Protein AF-A0A2G5UND9-F1 (afdb_monomer)

Nearest PDB structures (foldseek):
  4gnx-assembly1_A  TM=6.624E-01  e=1.308E-02  Mycosarcoma maydis
  2n8n-assembly1_A  TM=6.897E-01  e=3.150E-02  Staphylococcus aureus subsp. aureus Mu50
  2n3s-assembly1_A  TM=6.643E-01  e=2.981E-02  Burkholderia thailandensis E264
  8g4s-assembly1_L  TM=6.036E-01  e=1.313E-01  Giardia duodenalis assemblage A
  3j80-assembly1_i  T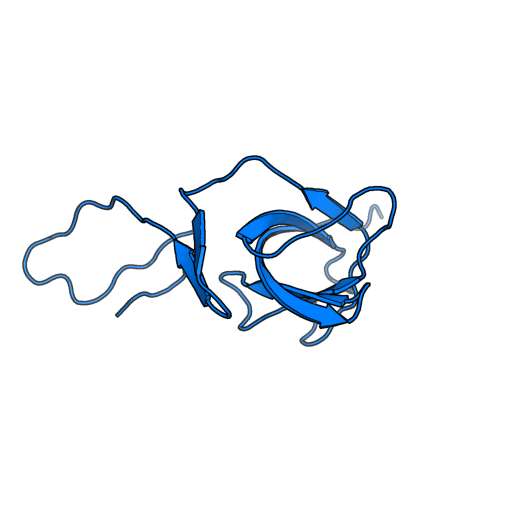M=6.003E-01  e=3.530E-01  Saccharomyces cerevisiae

pLDDT: mean 82.52, std 10.74, range [44.47, 94.56]

Structure (mmCIF, N/CA/C/O backbone):
data_AF-A0A2G5UND9-F1
#
_entry.id   AF-A0A2G5UND9-F1
#
loop_
_atom_site.group_PDB
_atom_site.id
_atom_site.type_symbol
_atom_site.label_atom_id
_atom_site.label_alt_id
_atom_site.label_comp_id
_atom_site.label_asym_id
_atom_site.label_entity_id
_atom_site.label_seq_id
_atom_site.pdbx_PDB_ins_code
_atom_site.Cartn_x
_atom_site.Cartn_y
_atom_site.Cartn_z
_atom_site.occupancy
_atom_site.B_iso_or_equiv
_atom_site.auth_seq_id
_atom_site.auth_comp_id
_atom_site.auth_asym_id
_atom_site.auth_atom_id
_atom_site.pdbx_PDB_model_num
ATOM 1 N N . MET A 1 1 ? 32.544 5.705 6.367 1.00 44.47 1 MET A N 1
ATOM 2 C CA . MET A 1 1 ? 31.215 6.068 6.898 1.00 44.47 1 MET A CA 1
ATOM 3 C C . MET A 1 1 ? 30.216 5.209 6.151 1.00 44.47 1 MET A C 1
ATOM 5 O O . MET A 1 1 ? 30.010 5.448 4.968 1.00 44.47 1 MET A O 1
ATOM 9 N N . GLU A 1 2 ? 29.717 4.140 6.771 1.00 50.00 2 GLU A N 1
ATOM 10 C CA . GLU A 1 2 ? 28.621 3.369 6.178 1.00 50.00 2 GLU A CA 1
ATOM 11 C C . GLU A 1 2 ? 27.401 4.284 6.098 1.00 50.00 2 GLU A C 1
ATOM 13 O O . GLU A 1 2 ? 27.007 4.901 7.085 1.00 50.00 2 GLU A O 1
ATOM 18 N N . SER A 1 3 ? 26.851 4.453 4.900 1.00 59.19 3 SER A N 1
ATOM 19 C CA . SER A 1 3 ? 25.586 5.153 4.727 1.00 59.19 3 SER A CA 1
ATOM 20 C C . SER A 1 3 ? 24.497 4.334 5.417 1.00 59.19 3 SER A C 1
ATOM 22 O O . SER A 1 3 ? 24.201 3.229 4.960 1.00 59.19 3 SER A O 1
ATOM 24 N N . GLU A 1 4 ? 23.921 4.851 6.497 1.00 76.06 4 GLU A N 1
ATOM 25 C CA . GLU A 1 4 ? 22.820 4.195 7.200 1.00 76.06 4 GLU A CA 1
ATOM 26 C C . GLU A 1 4 ? 21.617 4.075 6.251 1.00 76.06 4 GLU A C 1
ATOM 28 O O . GLU A 1 4 ? 21.043 5.075 5.801 1.00 76.06 4 GLU A O 1
ATOM 33 N N . PHE A 1 5 ? 21.285 2.838 5.881 1.00 76.00 5 PHE A N 1
ATOM 34 C CA . PHE A 1 5 ? 20.085 2.543 5.113 1.00 76.00 5 PHE A CA 1
ATOM 35 C C . PHE A 1 5 ? 18.893 2.527 6.065 1.00 76.00 5 PHE A C 1
ATOM 37 O O . PHE A 1 5 ? 18.881 1.796 7.053 1.00 76.00 5 PHE A O 1
ATOM 44 N N . LYS A 1 6 ? 17.876 3.318 5.738 1.00 82.31 6 LYS A N 1
ATOM 45 C CA . LYS A 1 6 ? 16.563 3.279 6.371 1.00 82.31 6 LYS A CA 1
ATOM 46 C C . LYS A 1 6 ? 15.658 2.326 5.602 1.00 82.31 6 LYS A C 1
ATOM 48 O O . LYS A 1 6 ? 15.811 2.135 4.394 1.00 82.31 6 LYS A O 1
ATOM 53 N N . SER A 1 7 ? 14.719 1.727 6.320 1.00 86.25 7 SER A N 1
ATOM 54 C CA . SER A 1 7 ? 13.720 0.825 5.759 1.00 86.25 7 SER A CA 1
ATOM 55 C C . SER A 1 7 ? 12.319 1.338 6.046 1.00 86.25 7 SER A C 1
ATOM 57 O O . SER A 1 7 ? 12.046 1.77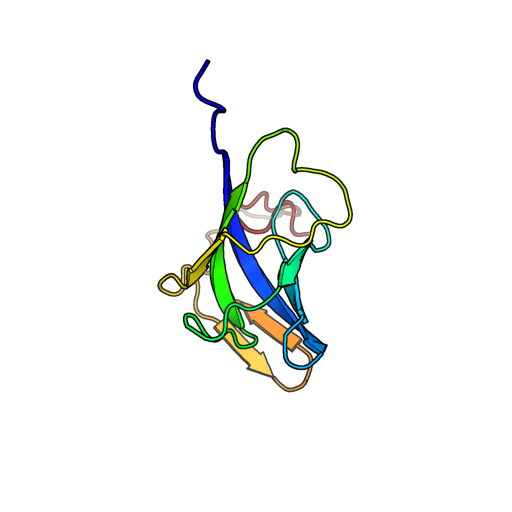4 7.163 1.00 86.25 7 SER A O 1
ATOM 59 N N . MET A 1 8 ? 11.431 1.239 5.065 1.00 86.75 8 MET A N 1
ATOM 60 C CA . MET A 1 8 ? 10.031 1.620 5.201 1.00 86.75 8 MET A CA 1
ATOM 61 C C . MET A 1 8 ? 9.144 0.563 4.568 1.00 86.75 8 MET A C 1
ATOM 63 O O . MET A 1 8 ? 9.378 0.131 3.441 1.00 86.75 8 MET A O 1
ATOM 67 N N . ILE A 1 9 ? 8.107 0.170 5.296 1.00 89.94 9 ILE A N 1
ATOM 68 C CA . ILE A 1 9 ? 7.099 -0.754 4.796 1.00 89.94 9 ILE A CA 1
ATOM 69 C C . ILE A 1 9 ? 5.936 0.052 4.228 1.00 89.94 9 ILE A C 1
ATOM 71 O O . ILE A 1 9 ? 5.471 1.005 4.852 1.00 89.94 9 ILE A O 1
ATOM 75 N N . GLY A 1 10 ? 5.449 -0.369 3.067 1.00 90.44 10 GLY A N 1
ATOM 76 C CA . GLY A 1 10 ? 4.277 0.221 2.441 1.00 90.44 10 GLY A CA 1
ATOM 77 C C . GLY A 1 10 ? 3.524 -0.759 1.554 1.00 90.44 10 GLY A C 1
ATOM 78 O O . GLY A 1 10 ? 3.923 -1.914 1.384 1.00 90.44 10 GLY A O 1
ATOM 79 N N . ILE A 1 11 ? 2.422 -0.278 0.984 1.00 92.50 11 ILE A N 1
ATOM 80 C CA . ILE A 1 11 ? 1.546 -1.049 0.095 1.00 92.50 11 ILE A CA 1
ATOM 81 C C . ILE A 1 11 ? 1.539 -0.433 -1.296 1.00 92.50 11 ILE A C 1
ATOM 83 O O . ILE A 1 11 ? 1.351 0.772 -1.437 1.00 92.50 11 ILE A O 1
ATOM 87 N N . VAL A 1 12 ? 1.672 -1.254 -2.335 1.00 92.12 12 VAL A N 1
ATOM 88 C CA . VAL A 1 12 ? 1.500 -0.819 -3.725 1.00 92.12 12 VAL A CA 1
ATOM 89 C C . VAL A 1 12 ? 0.033 -0.460 -3.978 1.00 92.12 12 VAL A C 1
ATOM 91 O O . VAL A 1 12 ? -0.823 -1.341 -4.022 1.00 92.12 12 VAL A O 1
ATOM 94 N N . VAL A 1 13 ? -0.259 0.826 -4.173 1.00 91.31 13 VAL A N 1
ATOM 95 C CA . VAL A 1 13 ? -1.628 1.362 -4.307 1.00 91.31 13 VAL A CA 1
ATOM 96 C C . VAL A 1 13 ? -1.993 1.801 -5.719 1.00 91.31 13 VAL A C 1
ATOM 98 O O . VAL A 1 13 ? -3.172 1.968 -6.018 1.00 91.31 13 VAL A O 1
ATOM 101 N N . ARG A 1 14 ? -1.009 1.985 -6.601 1.00 89.50 14 ARG A N 1
ATOM 102 C CA . ARG A 1 14 ? -1.242 2.392 -7.991 1.00 89.50 14 ARG A CA 1
ATOM 103 C C . ARG A 1 14 ? -0.125 1.884 -8.890 1.00 89.50 14 ARG A C 1
ATOM 105 O O . ARG A 1 14 ? 1.033 1.843 -8.484 1.00 89.50 14 ARG A O 1
ATOM 112 N N . GLN A 1 15 ? -0.479 1.544 -10.121 1.00 88.94 15 GLN A N 1
ATOM 113 C CA . GLN A 1 15 ? 0.453 1.326 -11.219 1.00 88.94 15 GLN A CA 1
ATOM 114 C C . GLN A 1 15 ? 0.208 2.412 -12.268 1.00 88.94 15 GLN A C 1
ATOM 116 O O . GLN A 1 15 ? -0.934 2.629 -12.661 1.00 88.94 15 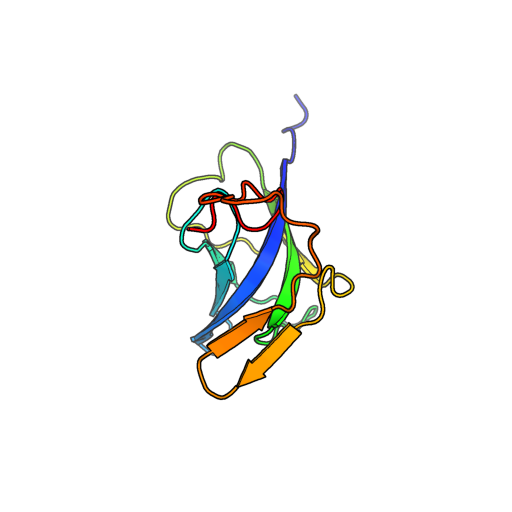GLN A O 1
ATOM 121 N N . ASP A 1 16 ? 1.262 3.114 -12.668 1.00 85.44 16 ASP A N 1
ATOM 122 C CA . ASP A 1 16 ? 1.194 4.232 -13.621 1.00 85.44 16 ASP A CA 1
ATOM 123 C C . ASP A 1 16 ? 1.721 3.826 -15.005 1.00 85.44 16 ASP A C 1
ATOM 125 O O . ASP A 1 16 ? 1.154 4.182 -16.033 1.00 85.44 16 ASP A O 1
ATOM 129 N N . SER A 1 17 ? 2.757 2.983 -15.037 1.00 85.44 17 SER A N 1
ATOM 130 C CA . SER A 1 17 ? 3.274 2.335 -16.248 1.00 85.44 17 SER A CA 1
ATOM 131 C C . SER A 1 17 ? 3.602 0.866 -15.971 1.00 85.44 17 SER A C 1
ATOM 133 O O . SER A 1 17 ? 3.458 0.378 -14.849 1.00 85.44 17 SER A O 1
ATOM 135 N N . TYR A 1 18 ? 4.076 0.139 -16.987 1.00 83.38 18 TYR A N 1
ATOM 136 C CA . TYR A 1 18 ? 4.532 -1.247 -16.827 1.00 83.38 18 TYR A CA 1
ATOM 137 C C . TYR A 1 18 ? 5.562 -1.410 -15.697 1.00 83.38 18 TYR A C 1
ATOM 139 O O . TYR A 1 18 ? 5.523 -2.395 -14.968 1.00 83.38 18 TYR A O 1
ATOM 147 N N . ASP A 1 19 ? 6.453 -0.434 -15.530 1.00 85.19 19 ASP A N 1
ATOM 148 C CA . ASP A 1 19 ? 7.575 -0.472 -14.599 1.00 85.19 19 ASP A CA 1
ATOM 149 C C . ASP A 1 19 ? 7.490 0.568 -13.475 1.00 85.19 19 ASP A C 1
ATOM 151 O O . ASP A 1 19 ? 8.412 0.650 -12.670 1.00 85.19 19 ASP A O 1
ATOM 155 N N . ARG A 1 20 ? 6.413 1.356 -13.378 1.00 86.81 20 ARG A N 1
ATOM 156 C CA . ARG A 1 20 ? 6.266 2.391 -12.347 1.00 86.81 20 ARG A CA 1
ATOM 157 C C . ARG A 1 20 ? 5.050 2.138 -11.476 1.00 86.81 20 ARG A C 1
ATOM 159 O O . ARG A 1 20 ? 3.906 2.178 -11.931 1.00 86.81 20 ARG A O 1
ATOM 166 N N . PHE A 1 21 ? 5.322 1.948 -10.195 1.00 89.19 21 PHE A N 1
ATOM 167 C CA . PHE A 1 21 ? 4.338 1.690 -9.157 1.00 89.19 21 PHE A CA 1
ATOM 168 C C . PHE A 1 21 ? 4.411 2.777 -8.095 1.00 89.19 21 PHE A C 1
ATOM 170 O O . PHE A 1 21 ? 5.447 3.406 -7.910 1.00 89.19 21 PHE A O 1
ATOM 177 N N . PHE A 1 22 ? 3.313 2.999 -7.388 1.00 88.50 22 PHE A N 1
ATOM 178 C CA . PHE A 1 22 ? 3.260 3.907 -6.255 1.00 88.50 22 PHE A CA 1
ATOM 179 C C . PHE A 1 22 ? 2.930 3.134 -4.997 1.00 88.50 22 PHE A C 1
ATOM 181 O O . PHE A 1 22 ? 2.012 2.308 -4.984 1.00 88.50 22 PHE A O 1
ATOM 188 N N . VAL A 1 23 ? 3.678 3.434 -3.947 1.00 88.31 23 VAL A N 1
ATOM 189 C CA . VAL A 1 23 ? 3.553 2.809 -2.644 1.00 88.31 23 VAL A CA 1
ATOM 190 C C . VAL A 1 23 ? 3.094 3.833 -1.630 1.00 88.31 23 VAL A C 1
ATOM 192 O O . VAL A 1 23 ? 3.660 4.918 -1.524 1.00 88.31 23 VAL A O 1
ATOM 195 N N . TRP A 1 24 ? 2.045 3.479 -0.904 1.00 88.50 24 TRP A N 1
ATOM 196 C CA . TRP A 1 24 ? 1.553 4.247 0.222 1.00 88.50 24 TRP A CA 1
ATOM 197 C C . TRP A 1 24 ? 2.302 3.831 1.495 1.00 88.50 24 TRP A C 1
ATOM 199 O O . TRP A 1 24 ? 2.455 2.632 1.750 1.00 88.50 24 TRP A O 1
ATOM 209 N N . CYS A 1 25 ? 2.748 4.814 2.282 1.00 84.31 25 CYS A N 1
ATOM 210 C CA . CYS A 1 25 ? 3.465 4.636 3.548 1.00 84.31 25 CYS A CA 1
ATOM 211 C C . CYS A 1 25 ? 3.003 5.700 4.559 1.00 84.31 25 CYS A C 1
ATOM 213 O O . CYS A 1 25 ? 2.670 6.806 4.150 1.00 84.31 25 CYS A O 1
ATOM 215 N N . LYS A 1 26 ? 3.074 5.436 5.872 1.00 77.81 26 LYS A N 1
ATOM 216 C CA . LYS A 1 26 ? 2.671 6.403 6.921 1.00 77.81 26 LYS A CA 1
ATOM 217 C C . LYS A 1 26 ? 3.277 7.804 6.747 1.00 77.81 26 LYS A C 1
ATOM 219 O O . LYS A 1 26 ? 2.584 8.797 6.946 1.00 77.81 26 LYS A O 1
ATOM 224 N N . ASP A 1 27 ? 4.553 7.878 6.375 1.00 69.06 27 ASP A N 1
ATOM 225 C CA . ASP A 1 27 ? 5.312 9.134 6.348 1.00 69.06 27 ASP A CA 1
ATOM 226 C C . ASP A 1 27 ? 5.204 9.899 5.011 1.00 69.06 27 ASP A C 1
ATOM 228 O O . ASP A 1 27 ? 5.888 10.905 4.815 1.00 69.06 27 ASP A O 1
ATOM 232 N N . SER A 1 28 ? 4.370 9.440 4.067 1.00 65.50 28 SER A N 1
ATOM 233 C CA . SER A 1 28 ? 4.207 10.074 2.751 1.00 65.50 28 SER A CA 1
ATOM 234 C C . SER A 1 28 ? 2.869 9.742 2.094 1.00 65.50 28 SER A C 1
ATOM 236 O O . S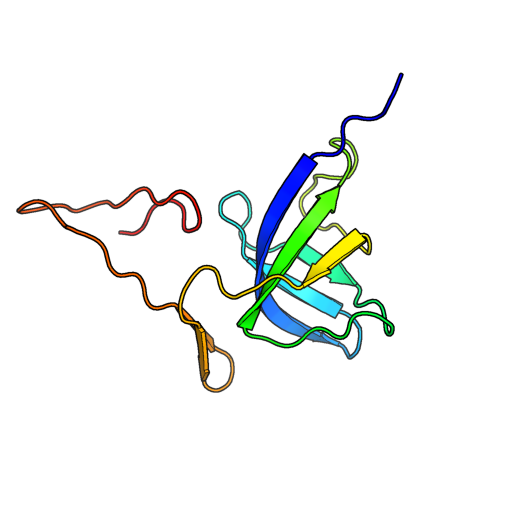ER A 1 28 ? 2.461 8.584 2.076 1.00 65.50 28 SER A O 1
ATOM 238 N N . GLU A 1 29 ? 2.257 10.699 1.402 1.00 61.88 29 GLU A N 1
ATOM 239 C CA . GLU A 1 29 ? 1.034 10.435 0.631 1.00 61.88 29 GLU A CA 1
ATOM 240 C C . GLU A 1 29 ? 1.233 9.347 -0.447 1.00 61.88 29 GLU A C 1
ATOM 242 O O . GLU A 1 29 ? 0.346 8.519 -0.646 1.00 61.88 29 GLU A O 1
ATOM 247 N N . SER A 1 30 ? 2.401 9.297 -1.109 1.00 64.38 30 SER A N 1
ATOM 248 C CA . SER A 1 30 ? 2.847 8.158 -1.933 1.00 64.38 30 SER A CA 1
ATOM 249 C C . SER A 1 30 ? 4.315 8.297 -2.370 1.00 64.38 30 SER A C 1
ATOM 251 O O . SER A 1 30 ? 4.781 9.410 -2.600 1.00 64.38 30 SER A O 1
ATOM 253 N N . HIS A 1 31 ? 5.026 7.178 -2.548 1.00 69.69 31 HIS A N 1
ATOM 254 C CA . HIS A 1 31 ? 6.362 7.122 -3.162 1.00 69.69 31 HIS A CA 1
ATOM 255 C C . HIS A 1 31 ? 6.344 6.337 -4.473 1.00 69.69 31 HIS A C 1
ATOM 257 O O . HIS A 1 31 ? 5.674 5.309 -4.572 1.00 69.69 31 HIS A O 1
ATOM 263 N N . GLY A 1 32 ? 7.124 6.780 -5.460 1.00 71.56 32 GLY A N 1
ATOM 264 C CA . GLY A 1 32 ? 7.364 6.029 -6.688 1.00 71.56 32 GLY A CA 1
ATOM 265 C C . GLY A 1 32 ? 8.351 4.876 -6.471 1.00 71.56 32 GLY A C 1
ATOM 266 O O . GLY A 1 32 ? 9.416 5.028 -5.878 1.00 71.56 32 GLY A O 1
ATOM 267 N N . ILE A 1 33 ? 8.026 3.702 -6.993 1.00 74.44 33 ILE A N 1
ATOM 268 C CA . ILE A 1 33 ? 8.946 2.573 -7.102 1.00 74.44 33 ILE A CA 1
ATOM 269 C C . ILE A 1 33 ? 9.067 2.216 -8.570 1.00 74.44 33 ILE A C 1
ATOM 271 O O . ILE A 1 33 ? 8.061 2.017 -9.259 1.00 74.44 33 ILE A O 1
ATOM 275 N N . GLN A 1 34 ? 10.309 2.109 -9.035 1.00 76.69 34 GLN A N 1
ATOM 276 C CA . GLN A 1 34 ? 10.575 1.501 -10.324 1.00 76.69 34 GLN A CA 1
ATOM 277 C C . GLN A 1 34 ? 10.690 -0.010 -10.127 1.00 76.69 34 GLN A C 1
ATOM 279 O O . GLN A 1 34 ? 11.540 -0.495 -9.378 1.00 76.69 34 GLN A O 1
ATOM 284 N N . MET A 1 35 ? 9.804 -0.757 -10.775 1.00 73.19 35 MET A N 1
ATOM 285 C CA . MET A 1 35 ? 9.777 -2.207 -10.719 1.00 73.19 35 MET A CA 1
ATOM 286 C C . MET A 1 35 ? 11.067 -2.776 -11.298 1.00 73.19 35 MET A C 1
ATOM 288 O O . MET A 1 35 ? 11.470 -2.472 -12.419 1.00 73.19 35 MET A O 1
ATOM 292 N N . ASN A 1 36 ? 11.671 -3.680 -10.540 1.00 73.75 36 ASN A N 1
ATOM 293 C CA . ASN A 1 36 ? 12.701 -4.567 -11.034 1.00 73.75 36 ASN A CA 1
ATOM 294 C C . ASN A 1 36 ? 12.022 -5.799 -11.666 1.00 73.75 36 ASN A C 1
ATOM 296 O O . ASN A 1 36 ? 11.272 -6.487 -10.967 1.00 73.75 36 ASN A O 1
ATOM 300 N N . PRO A 1 37 ? 12.296 -6.139 -12.940 1.00 70.88 37 PRO A N 1
ATOM 301 C CA . PRO A 1 37 ? 11.726 -7.321 -13.594 1.00 70.88 37 PRO A CA 1
ATOM 302 C C . PRO A 1 37 ? 11.976 -8.643 -12.852 1.00 70.88 37 PRO A C 1
ATOM 304 O O . PRO A 1 37 ? 11.182 -9.571 -12.966 1.00 70.88 37 PRO A O 1
ATOM 307 N N . GLN A 1 38 ? 13.054 -8.736 -12.067 1.00 77.12 38 GLN A N 1
ATOM 308 C CA . GLN A 1 38 ? 13.364 -9.913 -11.246 1.00 77.12 38 GLN A CA 1
ATOM 309 C C . GLN A 1 38 ? 12.472 -10.032 -10.000 1.00 77.12 38 GLN A C 1
ATOM 311 O O . GLN A 1 38 ? 12.418 -11.091 -9.378 1.00 77.12 38 GLN A O 1
ATOM 316 N N . LYS A 1 39 ? 11.791 -8.949 -9.612 1.00 79.00 39 LYS A N 1
ATOM 317 C CA . LYS A 1 39 ? 10.915 -8.861 -8.439 1.00 79.00 39 LYS A CA 1
ATOM 318 C C . LYS A 1 39 ? 9.593 -8.195 -8.846 1.00 79.00 39 LYS A C 1
ATOM 320 O O . LYS A 1 39 ? 9.364 -7.043 -8.469 1.00 79.00 39 LYS A O 1
ATOM 325 N N . PRO A 1 40 ? 8.744 -8.866 -9.642 1.00 83.50 40 PRO A N 1
ATOM 326 C CA . PRO A 1 40 ? 7.535 -8.252 -10.178 1.00 83.50 40 PRO A CA 1
ATOM 327 C C . PRO A 1 40 ? 6.631 -7.734 -9.055 1.00 83.50 40 PRO A C 1
ATOM 329 O O . PRO A 1 40 ? 6.453 -8.395 -8.030 1.00 83.50 4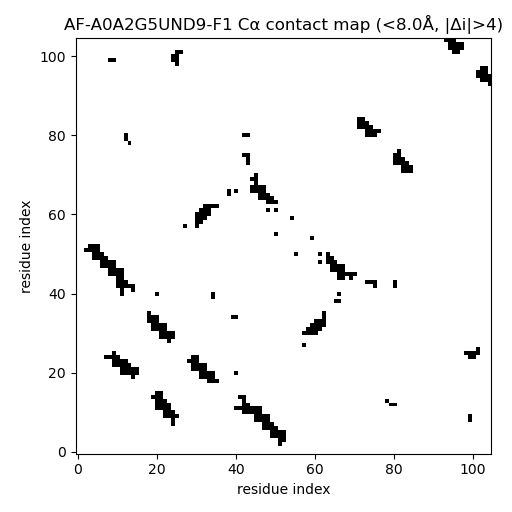0 PRO A O 1
ATOM 332 N N . LEU A 1 41 ? 6.066 -6.547 -9.266 1.00 89.00 41 LEU A N 1
ATOM 333 C CA . LEU A 1 41 ? 5.130 -5.905 -8.350 1.00 89.00 41 LEU A CA 1
ATOM 334 C C . LEU A 1 41 ? 3.713 -5.960 -8.907 1.00 89.00 41 LEU A C 1
ATOM 336 O O . LEU A 1 41 ? 3.490 -5.925 -10.115 1.00 89.00 41 LEU A O 1
ATOM 340 N N . LYS A 1 42 ? 2.745 -6.006 -7.996 1.00 91.38 42 LYS A N 1
ATOM 341 C CA . LYS A 1 42 ? 1.325 -5.821 -8.296 1.00 91.38 42 LYS A CA 1
ATOM 342 C C . LYS A 1 42 ? 0.671 -4.954 -7.229 1.00 91.38 42 LYS A C 1
ATOM 344 O O . LYS A 1 42 ? 1.155 -4.881 -6.099 1.00 91.38 42 LYS A O 1
ATOM 349 N N . MET A 1 43 ? -0.453 -4.333 -7.579 1.00 92.75 43 MET A N 1
ATOM 350 C CA . MET A 1 43 ? -1.298 -3.644 -6.602 1.00 92.75 43 MET A CA 1
ATOM 351 C C . MET A 1 43 ? -1.649 -4.573 -5.431 1.00 92.75 43 MET A C 1
ATOM 353 O O . MET A 1 43 ? -1.834 -5.778 -5.608 1.00 92.75 43 MET A O 1
ATOM 357 N N . GLY A 1 44 ? -1.687 -4.012 -4.224 1.00 92.94 44 GLY A N 1
ATOM 358 C CA . GLY A 1 44 ? -1.920 -4.741 -2.978 1.00 92.94 44 GLY A CA 1
ATOM 359 C C . GLY A 1 44 ? -0.715 -5.530 -2.452 1.00 92.94 44 GLY A C 1
ATOM 360 O O . GLY A 1 44 ? -0.818 -6.157 -1.398 1.00 92.94 44 GLY A O 1
ATOM 361 N N . ASN A 1 45 ? 0.435 -5.527 -3.139 1.00 93.94 45 ASN A N 1
ATOM 362 C CA . ASN A 1 45 ? 1.654 -6.062 -2.541 1.00 93.94 45 ASN A CA 1
ATOM 363 C C . ASN A 1 45 ? 2.146 -5.179 -1.402 1.00 93.94 45 ASN A C 1
ATOM 365 O O . ASN A 1 45 ? 2.203 -3.958 -1.525 1.00 93.94 45 ASN A O 1
ATOM 369 N N . TRP A 1 46 ? 2.581 -5.842 -0.337 1.00 93.69 46 TRP A N 1
ATOM 370 C CA . TRP A 1 46 ? 3.377 -5.230 0.708 1.00 93.69 46 TRP A CA 1
ATOM 371 C C . TRP A 1 46 ? 4.840 -5.278 0.303 1.00 93.69 46 TRP A C 1
ATOM 373 O O . TRP A 1 46 ? 5.334 -6.307 -0.168 1.00 93.69 46 TRP A O 1
ATOM 383 N N . VAL A 1 47 ? 5.532 -4.161 0.483 1.00 92.06 47 VAL A N 1
ATOM 384 C CA . VAL A 1 47 ? 6.949 -4.043 0.160 1.00 92.06 47 VAL A CA 1
ATOM 385 C C . VAL A 1 47 ? 7.705 -3.415 1.315 1.00 92.06 47 VAL A C 1
ATOM 387 O O . VAL A 1 47 ? 7.192 -2.531 1.996 1.00 92.06 47 VAL A O 1
ATOM 390 N N . ASN A 1 48 ? 8.940 -3.862 1.507 1.00 90.81 48 ASN A N 1
ATOM 391 C CA . ASN A 1 48 ? 9.929 -3.173 2.315 1.00 90.81 48 ASN A CA 1
ATOM 392 C C . ASN A 1 48 ? 10.894 -2.439 1.377 1.00 90.81 48 ASN A C 1
ATOM 394 O O . ASN A 1 48 ? 11.602 -3.070 0.589 1.00 90.81 48 ASN A O 1
ATOM 398 N N . ILE A 1 49 ? 10.895 -1.113 1.444 1.00 87.69 49 ILE A N 1
ATOM 399 C CA . ILE A 1 49 ? 11.737 -0.221 0.652 1.00 87.69 49 ILE A CA 1
ATOM 400 C C . ILE A 1 49 ? 12.965 0.125 1.484 1.00 87.69 49 ILE A C 1
ATOM 402 O O . ILE A 1 49 ? 12.828 0.575 2.620 1.00 87.69 49 ILE A O 1
ATOM 406 N N . LYS A 1 50 ? 14.159 -0.045 0.917 1.00 86.19 50 LYS A N 1
ATOM 407 C CA . LYS A 1 50 ? 15.424 0.321 1.564 1.00 86.19 50 LYS A CA 1
ATOM 408 C C . LYS A 1 50 ? 16.031 1.511 0.833 1.00 86.19 50 LYS A C 1
ATOM 410 O O . LYS A 1 50 ? 16.280 1.433 -0.366 1.00 86.19 50 LYS A O 1
ATOM 415 N N . PHE A 1 51 ? 16.295 2.592 1.553 1.00 79.69 51 PHE A N 1
ATOM 416 C CA . PHE A 1 51 ? 16.813 3.838 0.988 1.00 79.69 51 PHE A CA 1
ATOM 417 C C . PHE A 1 51 ? 17.804 4.496 1.946 1.00 79.69 51 PHE A C 1
ATOM 419 O O . PHE A 1 51 ? 17.771 4.293 3.157 1.00 79.69 51 PHE A O 1
ATOM 426 N N . ARG A 1 52 ? 18.714 5.301 1.416 1.00 79.31 52 ARG A N 1
ATOM 427 C CA . ARG A 1 52 ? 19.594 6.165 2.208 1.00 79.31 52 ARG A CA 1
ATOM 428 C C . ARG A 1 52 ? 18.837 7.423 2.601 1.00 79.31 52 ARG A C 1
ATOM 430 O O . ARG A 1 52 ? 17.992 7.894 1.855 1.00 79.31 52 ARG A O 1
ATOM 437 N N . SER A 1 53 ? 19.188 8.047 3.724 1.00 73.06 53 SER A N 1
ATOM 438 C CA . SER A 1 53 ? 18.540 9.309 4.135 1.00 73.06 53 SER A CA 1
ATOM 439 C C . SER A 1 53 ? 18.619 10.418 3.069 1.00 73.06 53 SER A C 1
ATOM 441 O O . SER A 1 53 ? 17.713 11.236 2.974 1.00 73.06 53 SER A O 1
ATOM 443 N N . SER A 1 54 ? 19.667 10.426 2.237 1.00 69.19 54 SER A N 1
ATOM 444 C CA . SER A 1 54 ? 19.809 11.338 1.090 1.00 69.19 54 SER A CA 1
ATOM 445 C C . SER A 1 54 ? 18.821 11.067 -0.051 1.00 69.19 54 SER A C 1
ATOM 447 O O . SER A 1 54 ? 18.626 11.924 -0.905 1.00 69.19 54 SER A O 1
ATOM 449 N N . GLU A 1 55 ? 18.227 9.875 -0.078 1.00 67.62 55 GLU A N 1
ATOM 450 C CA . GLU A 1 55 ? 17.269 9.404 -1.079 1.00 67.62 55 GLU A CA 1
ATOM 451 C C . GLU A 1 55 ? 15.811 9.583 -0.615 1.00 67.62 55 GLU A C 1
ATOM 453 O O . GLU A 1 55 ? 14.895 9.041 -1.216 1.00 67.62 55 GLU A O 1
ATOM 458 N N . PHE A 1 56 ? 15.571 10.304 0.484 1.00 65.19 56 PHE A N 1
ATOM 459 C CA . PHE A 1 56 ? 14.230 10.544 1.014 1.00 65.19 56 PHE A CA 1
ATOM 460 C C . PHE A 1 56 ? 13.791 11.990 0.732 1.00 65.19 56 PHE A C 1
ATOM 462 O O . PHE A 1 56 ? 14.004 12.894 1.537 1.00 65.19 56 PHE A O 1
ATOM 469 N N . GLN A 1 57 ? 13.202 12.231 -0.438 1.00 61.03 57 GLN A N 1
ATOM 470 C CA . GLN A 1 57 ? 12.444 13.451 -0.782 1.00 61.03 57 GLN A CA 1
ATOM 471 C C . GLN A 1 57 ? 11.154 13.047 -1.526 1.00 61.03 57 GLN A C 1
ATOM 473 O O . GLN A 1 57 ? 10.874 11.869 -1.722 1.00 61.03 57 GLN A O 1
ATOM 478 N N . LYS A 1 58 ? 10.318 14.017 -1.901 1.00 55.72 58 LYS A N 1
ATOM 479 C CA . LYS A 1 58 ? 8.905 13.788 -2.258 1.00 55.72 58 LYS A CA 1
ATOM 480 C C . LYS A 1 58 ? 8.628 12.925 -3.504 1.00 55.72 58 LYS A C 1
ATOM 482 O O . LYS A 1 58 ? 7.491 12.504 -3.665 1.00 55.72 58 LYS A O 1
ATOM 487 N N . GLU A 1 59 ? 9.611 12.630 -4.357 1.00 56.19 59 GLU A N 1
ATOM 488 C CA . GLU A 1 59 ? 9.391 11.907 -5.625 1.00 56.19 59 GLU A CA 1
ATOM 489 C C . GLU A 1 59 ? 10.575 11.004 -6.006 1.00 56.19 59 GLU A C 1
ATOM 491 O O . GLU A 1 59 ? 11.204 11.170 -7.051 1.00 56.19 59 GLU A O 1
ATOM 496 N N . PHE A 1 60 ? 10.926 10.040 -5.152 1.00 63.56 60 PHE A N 1
ATOM 497 C CA . PHE A 1 60 ? 11.999 9.103 -5.498 1.00 63.56 60 PHE A CA 1
ATOM 498 C C . PHE A 1 60 ? 11.535 8.016 -6.450 1.00 63.56 60 PHE A 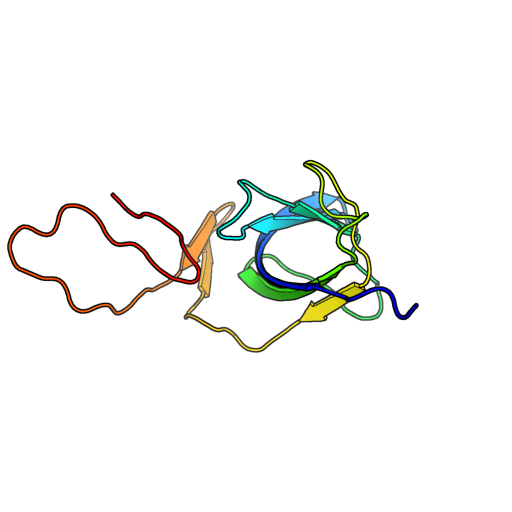C 1
ATOM 500 O O . PHE A 1 60 ? 10.406 7.542 -6.381 1.00 63.56 60 PHE A O 1
ATOM 507 N N . GLN A 1 61 ? 12.459 7.601 -7.313 1.00 66.56 61 GLN A N 1
ATOM 508 C CA . GLN A 1 61 ? 12.448 6.290 -7.941 1.00 66.56 61 GLN A CA 1
ATOM 509 C C . GLN A 1 61 ? 13.385 5.405 -7.126 1.00 66.56 61 GLN A C 1
ATOM 511 O O . GLN A 1 61 ? 14.605 5.533 -7.217 1.00 66.56 61 GLN A O 1
ATOM 516 N N . VAL A 1 62 ? 12.819 4.529 -6.297 1.00 71.56 62 VAL A N 1
ATOM 517 C CA . VAL A 1 62 ? 13.609 3.533 -5.565 1.00 71.56 62 VAL A CA 1
ATOM 518 C C . VAL A 1 62 ? 13.547 2.209 -6.316 1.00 71.56 62 VAL A C 1
ATOM 520 O O . VAL A 1 62 ? 12.472 1.763 -6.712 1.00 71.56 62 VAL A O 1
ATOM 523 N N . SER A 1 63 ? 14.702 1.579 -6.513 1.00 74.50 63 SER A N 1
ATOM 524 C CA . SER A 1 63 ? 14.828 0.241 -7.113 1.00 74.50 63 SER A CA 1
ATOM 525 C C . SER A 1 63 ? 15.148 -0.842 -6.076 1.00 74.50 63 SER A C 1
ATOM 527 O O . SER A 1 63 ? 15.014 -2.036 -6.350 1.00 74.50 63 SER A O 1
ATOM 529 N N . ASN A 1 64 ? 15.550 -0.437 -4.867 1.00 85.19 64 ASN A N 1
ATOM 530 C CA . ASN A 1 64 ? 15.889 -1.337 -3.775 1.00 85.19 64 ASN A CA 1
ATOM 531 C C . ASN A 1 64 ? 14.671 -1.616 -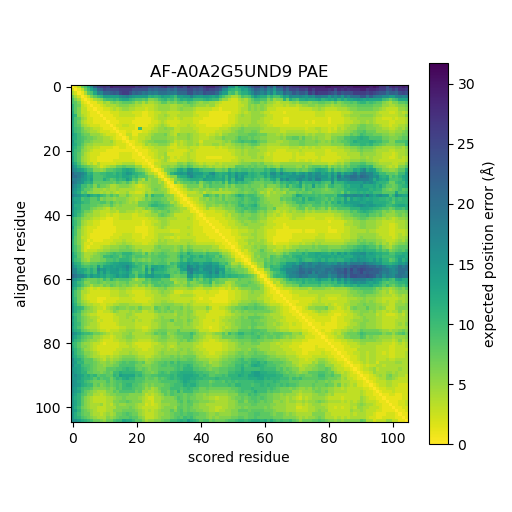2.884 1.00 85.19 64 ASN A C 1
ATOM 533 O O . ASN A 1 64 ? 14.418 -0.927 -1.893 1.00 85.19 64 ASN A O 1
ATOM 537 N N . TYR A 1 65 ? 13.913 -2.644 -3.255 1.00 87.81 65 TYR A N 1
ATOM 538 C CA . TYR A 1 65 ? 12.787 -3.139 -2.474 1.00 87.81 65 TYR A CA 1
ATOM 539 C C . TYR A 1 65 ? 12.759 -4.669 -2.406 1.00 87.81 65 TYR A C 1
ATOM 541 O O . TYR A 1 65 ? 13.376 -5.394 -3.204 1.00 87.81 65 TYR A O 1
ATOM 549 N N . GLU A 1 66 ? 11.992 -5.160 -1.440 1.00 91.44 66 GLU A N 1
ATOM 550 C CA . GLU A 1 66 ? 11.649 -6.564 -1.248 1.00 91.44 66 GLU A CA 1
ATOM 551 C C . GLU A 1 66 ? 10.132 -6.685 -1.103 1.00 91.44 66 GLU A C 1
ATOM 553 O O . GLU A 1 66 ? 9.526 -5.953 -0.325 1.00 91.44 66 GLU A O 1
ATOM 558 N N . VAL A 1 67 ? 9.514 -7.599 -1.856 1.00 91.75 67 VAL A N 1
ATOM 559 C CA . VAL A 1 67 ? 8.113 -7.975 -1.624 1.00 91.75 67 VAL A CA 1
ATOM 560 C C . VAL A 1 67 ? 8.073 -8.830 -0.367 1.00 91.75 67 VAL A C 1
ATOM 562 O O . VAL A 1 67 ? 8.812 -9.809 -0.265 1.00 91.75 67 VAL A O 1
ATOM 565 N N . ILE A 1 68 ? 7.228 -8.453 0.584 1.00 93.12 68 ILE A N 1
ATOM 566 C CA . ILE A 1 68 ? 7.091 -9.139 1.869 1.00 93.12 68 ILE A CA 1
ATOM 567 C C . ILE A 1 68 ? 5.713 -9.788 1.988 1.00 93.12 68 ILE A C 1
ATOM 569 O O . ILE A 1 68 ? 4.786 -9.481 1.232 1.00 93.12 68 ILE A O 1
ATOM 573 N N . SER A 1 69 ? 5.578 -10.696 2.955 1.00 91.88 69 SER A N 1
ATOM 574 C CA . SER A 1 69 ? 4.275 -11.236 3.342 1.00 91.88 69 SER A CA 1
ATOM 575 C C . SER A 1 69 ? 3.324 -10.111 3.740 1.00 91.88 69 SER A C 1
ATOM 577 O O . SER A 1 69 ? 3.746 -9.080 4.266 1.00 91.88 69 SER A O 1
ATOM 579 N N . GLN A 1 70 ? 2.032 -10.324 3.492 1.00 88.44 70 GLN A N 1
ATOM 580 C CA . GLN A 1 70 ? 1.006 -9.367 3.880 1.00 88.44 70 GLN A CA 1
ATOM 581 C C . GLN A 1 70 ? 1.089 -9.085 5.380 1.00 88.44 70 GLN A C 1
ATOM 583 O O . GLN A 1 70 ? 1.023 -10.009 6.188 1.00 88.44 70 GLN A O 1
ATOM 588 N N . VAL A 1 71 ? 1.226 -7.806 5.732 1.00 89.12 71 VAL A N 1
ATOM 589 C CA . VAL A 1 71 ? 1.168 -7.364 7.132 1.00 89.12 71 VAL A CA 1
ATOM 590 C C . VAL A 1 71 ? -0.287 -7.350 7.603 1.00 89.12 71 VAL A C 1
ATOM 592 O O . VAL A 1 71 ? -0.587 -7.802 8.702 1.00 89.12 71 VAL A O 1
ATOM 595 N N . TYR A 1 72 ? -1.194 -6.905 6.729 1.00 91.19 72 TYR A N 1
ATOM 596 C CA . TYR A 1 72 ? -2.641 -6.980 6.916 1.00 91.19 72 TYR A CA 1
ATOM 597 C C . TYR A 1 72 ? -3.305 -7.579 5.682 1.00 91.19 72 TYR A C 1
ATOM 599 O O . TYR A 1 72 ? -2.813 -7.432 4.556 1.00 91.19 72 TYR A O 1
ATOM 607 N N . THR A 1 73 ? -4.462 -8.211 5.891 1.00 92.31 73 THR A N 1
ATOM 608 C CA . THR A 1 73 ? -5.270 -8.745 4.789 1.00 92.31 73 THR A CA 1
ATOM 609 C C . THR A 1 73 ? -5.594 -7.616 3.822 1.00 92.31 73 THR A C 1
ATOM 611 O O . THR A 1 73 ? -6.130 -6.580 4.219 1.00 92.31 73 THR A O 1
ATOM 614 N N . THR A 1 74 ? -5.222 -7.814 2.559 1.00 93.44 74 THR A N 1
ATOM 615 C CA . THR A 1 74 ? -5.326 -6.795 1.514 1.00 93.44 74 THR A CA 1
ATOM 616 C C . THR A 1 74 ? -6.091 -7.343 0.323 1.00 93.44 74 THR A C 1
ATOM 618 O O . THR A 1 74 ? -5.791 -8.438 -0.157 1.00 93.44 74 THR A O 1
ATOM 621 N N . GLU A 1 75 ? -7.038 -6.555 -0.174 1.00 94.56 75 GLU A N 1
ATOM 622 C CA . GLU A 1 75 ? -7.849 -6.860 -1.347 1.00 94.56 75 GLU A CA 1
ATOM 623 C C . GLU A 1 75 ? -7.715 -5.737 -2.380 1.00 94.56 75 GLU A C 1
ATOM 625 O O . GLU A 1 75 ? -7.665 -4.556 -2.037 1.00 94.56 75 GLU A O 1
ATOM 630 N N . VAL A 1 76 ? -7.656 -6.101 -3.660 1.00 93.38 76 VAL A N 1
ATOM 631 C CA . VAL A 1 76 ? -7.654 -5.139 -4.767 1.00 93.38 76 VAL A CA 1
ATOM 632 C C . VAL A 1 76 ? -9.021 -5.178 -5.436 1.00 93.38 76 VAL A C 1
ATOM 634 O O . VAL A 1 76 ? -9.395 -6.199 -6.008 1.00 93.38 76 VAL A O 1
ATOM 637 N N . GLN A 1 77 ? -9.752 -4.063 -5.388 1.00 92.69 77 GLN A N 1
ATOM 638 C CA . GLN A 1 77 ? -11.059 -3.909 -6.031 1.00 92.69 77 GLN A CA 1
ATOM 639 C C . GLN A 1 77 ? -11.005 -2.763 -7.042 1.00 92.69 77 GLN A C 1
ATOM 641 O O . GLN A 1 77 ? -11.052 -1.584 -6.683 1.00 92.69 77 GLN A O 1
ATOM 646 N N . GLY A 1 78 ? -10.891 -3.105 -8.327 1.00 87.88 78 GLY A N 1
ATOM 647 C CA . GLY A 1 78 ? -10.740 -2.119 -9.396 1.00 87.88 78 GLY A CA 1
ATOM 648 C C . GLY A 1 78 ? -9.489 -1.261 -9.189 1.00 87.88 78 GLY A C 1
ATOM 649 O O . GLY A 1 78 ? -8.374 -1.773 -9.207 1.00 87.88 78 GLY A O 1
ATOM 650 N N . ASN A 1 79 ? -9.678 0.042 -8.975 1.00 85.50 79 ASN A N 1
ATOM 651 C CA . ASN A 1 79 ? -8.604 1.008 -8.730 1.00 85.50 79 ASN A CA 1
ATOM 652 C C . ASN A 1 79 ? -8.354 1.295 -7.237 1.00 85.50 79 ASN A C 1
ATOM 654 O O . ASN A 1 79 ? -7.710 2.290 -6.907 1.00 85.50 79 ASN A O 1
ATOM 658 N N . ARG A 1 80 ? -8.889 0.467 -6.334 1.00 87.44 80 ARG A N 1
ATOM 659 C CA . ARG A 1 80 ? -8.750 0.629 -4.883 1.00 87.44 80 ARG A CA 1
ATOM 660 C C . ARG A 1 80 ? -7.994 -0.542 -4.282 1.00 87.44 80 ARG A C 1
ATOM 662 O O . ARG A 1 80 ? -8.175 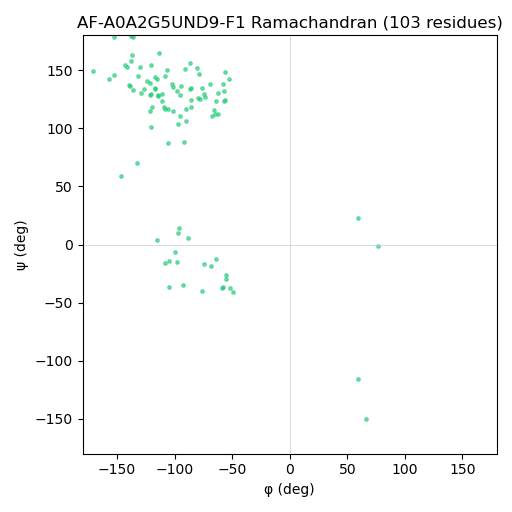-1.690 -4.685 1.00 87.44 80 ARG A O 1
ATOM 669 N N . VAL A 1 81 ? -7.196 -0.234 -3.268 1.00 91.62 81 VAL A N 1
ATOM 670 C CA . VAL A 1 81 ? -6.601 -1.222 -2.373 1.00 91.62 81 VAL A CA 1
ATOM 671 C C . VAL A 1 81 ? -7.291 -1.083 -1.025 1.00 91.62 81 VAL A C 1
ATOM 673 O O . VAL A 1 81 ? -7.262 -0.014 -0.422 1.00 91.62 81 VAL A O 1
ATOM 676 N N . LEU A 1 82 ? -7.953 -2.150 -0.591 1.00 92.12 82 LEU A N 1
ATOM 677 C CA . LEU A 1 82 ? -8.636 -2.227 0.689 1.00 92.12 82 LEU A CA 1
ATOM 678 C C . LEU A 1 82 ? -7.759 -3.009 1.655 1.00 92.12 82 LEU A C 1
ATOM 680 O O . LEU A 1 82 ? -7.223 -4.062 1.306 1.00 92.12 82 LEU A O 1
ATOM 684 N N . VAL A 1 83 ? -7.640 -2.504 2.877 1.00 91.50 83 VAL A N 1
ATOM 685 C CA . VAL A 1 83 ? -6.899 -3.162 3.947 1.00 91.50 83 VAL A CA 1
ATOM 686 C C . VAL A 1 83 ? -7.839 -3.398 5.112 1.00 91.50 83 VAL A C 1
ATOM 688 O O . VAL A 1 83 ? -8.523 -2.478 5.556 1.00 91.50 83 VAL A O 1
ATOM 691 N N . LYS A 1 84 ? -7.877 -4.636 5.606 1.00 91.56 84 LYS A N 1
ATOM 692 C CA . LYS A 1 84 ? -8.647 -4.975 6.799 1.00 91.56 84 LYS A CA 1
ATOM 693 C C . LYS A 1 84 ? -7.771 -4.805 8.039 1.00 91.56 84 LYS A C 1
ATOM 695 O O . LYS A 1 84 ? -6.780 -5.517 8.196 1.00 91.56 84 LYS A O 1
ATOM 700 N N . LEU A 1 85 ? -8.164 -3.876 8.906 1.00 89.44 85 LEU A N 1
ATOM 701 C CA . LEU A 1 85 ? -7.532 -3.613 10.194 1.00 89.44 85 LEU A CA 1
ATOM 702 C C . LEU A 1 85 ? -8.446 -4.109 11.319 1.00 89.44 85 LEU A C 1
ATOM 704 O O . LEU A 1 85 ? -9.545 -3.587 11.491 1.00 89.44 85 LEU A O 1
ATOM 708 N N . ASP A 1 86 ? -7.979 -5.090 12.089 1.00 87.81 86 ASP A N 1
ATOM 709 C CA . ASP A 1 86 ? -8.648 -5.538 13.310 1.00 87.81 86 ASP A CA 1
ATOM 710 C C . ASP A 1 86 ? -8.014 -4.804 14.505 1.00 87.81 86 ASP A C 1
ATOM 712 O O . ASP A 1 86 ? -6.850 -5.032 14.836 1.00 87.81 86 ASP A O 1
ATOM 716 N N . GLN A 1 87 ? -8.759 -3.889 15.130 1.00 84.44 87 GLN A N 1
ATOM 717 C CA . GLN A 1 87 ? -8.259 -3.008 16.190 1.00 84.44 87 GLN A CA 1
ATOM 718 C C . GLN A 1 87 ? -9.296 -2.870 17.311 1.00 84.44 87 GLN A C 1
ATOM 720 O O . GLN A 1 87 ? -10.480 -2.662 17.052 1.00 84.44 87 GLN A O 1
ATOM 725 N N . TYR A 1 88 ? -8.841 -2.941 18.564 1.00 87.31 88 TYR A N 1
ATOM 726 C CA . TYR A 1 88 ? -9.671 -2.595 19.718 1.00 87.31 88 TYR A CA 1
ATOM 727 C C . TYR A 1 88 ? -9.827 -1.077 19.815 1.00 87.31 88 TYR A C 1
ATOM 729 O O . TYR A 1 88 ? -8.829 -0.352 19.792 1.00 87.31 88 TYR A O 1
ATOM 737 N N . LEU A 1 89 ? -11.072 -0.621 19.946 1.00 86.62 89 LEU A N 1
ATOM 738 C CA . LEU A 1 89 ? -11.426 0.788 20.092 1.00 86.62 89 LEU A CA 1
ATOM 739 C C . LEU A 1 89 ? -11.892 1.076 21.518 1.00 86.62 89 LEU A C 1
ATOM 741 O O . LEU A 1 89 ? -12.543 0.242 22.149 1.00 86.62 89 LEU A O 1
ATOM 745 N N . MET A 1 90 ? -11.574 2.270 22.008 1.00 89.12 90 MET A N 1
ATOM 746 C CA . MET A 1 90 ? -12.145 2.798 23.246 1.00 89.12 90 MET A CA 1
ATOM 747 C C . MET A 1 90 ? -13.475 3.507 22.974 1.00 89.12 90 MET A C 1
ATOM 749 O O . MET A 1 90 ? -13.740 3.967 21.861 1.00 89.12 90 MET A O 1
ATOM 753 N N . GLU A 1 91 ? -14.322 3.606 24.001 1.00 91.69 91 GLU A N 1
ATOM 754 C CA . GLU A 1 91 ? -15.582 4.343 23.903 1.00 91.69 91 GLU A CA 1
ATOM 755 C C . GLU A 1 91 ? -15.315 5.796 23.481 1.00 91.69 91 GLU A C 1
ATOM 757 O O . GLU A 1 91 ? -14.434 6.461 24.028 1.00 91.69 91 GLU A O 1
ATOM 762 N N . ASN A 1 92 ? -16.071 6.281 22.492 1.00 89.56 92 ASN A N 1
ATOM 763 C CA . ASN A 1 92 ? -15.940 7.626 21.920 1.00 89.56 92 ASN A CA 1
ATOM 764 C C . ASN A 1 92 ? -14.559 7.947 21.307 1.00 89.56 92 ASN A C 1
ATOM 766 O O . ASN A 1 92 ? -14.211 9.120 21.169 1.00 89.56 92 ASN A O 1
ATOM 770 N N . GLN A 1 93 ? -13.773 6.941 20.911 1.00 88.00 93 GLN A N 1
ATOM 771 C CA . GLN A 1 93 ? -12.501 7.163 20.223 1.00 88.00 93 GLN A CA 1
ATOM 772 C C . GLN A 1 93 ? -12.727 7.792 18.835 1.00 88.00 93 GLN A C 1
ATOM 774 O O . GLN A 1 93 ? -13.332 7.178 17.962 1.00 88.00 93 GLN A O 1
ATOM 779 N N . GLN A 1 94 ? -12.231 9.020 18.650 1.00 87.25 94 GLN A N 1
ATOM 780 C CA . GLN A 1 94 ? -12.349 9.810 17.410 1.00 87.25 94 GLN A CA 1
ATOM 781 C C . GLN A 1 94 ? -11.103 9.730 16.514 1.00 87.25 94 GLN A C 1
ATOM 783 O O . GLN A 1 94 ? -11.142 10.147 15.366 1.00 87.25 94 GLN A O 1
ATOM 788 N N . GLU A 1 95 ? -9.977 9.258 17.050 1.00 89.88 95 GLU A N 1
ATOM 789 C CA . GLU A 1 95 ? -8.702 9.200 16.334 1.00 89.88 95 GLU A CA 1
ATOM 790 C C . GLU A 1 95 ? -7.986 7.887 16.669 1.00 89.88 95 GLU A C 1
ATOM 792 O O . GLU A 1 95 ? -7.933 7.457 17.829 1.00 89.88 95 GLU A O 1
ATOM 797 N N . LEU A 1 96 ? -7.414 7.249 15.650 1.00 87.94 96 LEU A N 1
ATOM 798 C CA . LEU A 1 96 ? -6.528 6.097 15.781 1.00 87.94 96 LEU A CA 1
ATOM 799 C C . LEU A 1 96 ? -5.174 6.427 15.147 1.00 87.94 96 LEU A C 1
ATOM 801 O O . LEU A 1 96 ? -5.093 6.585 13.933 1.00 87.94 96 LEU A O 1
ATOM 805 N N . ASP A 1 97 ? -4.104 6.486 15.946 1.00 87.50 97 ASP A N 1
ATOM 806 C CA . ASP A 1 97 ? -2.731 6.533 15.425 1.00 87.50 97 ASP A CA 1
ATOM 807 C C . ASP A 1 97 ? -2.193 5.109 15.265 1.00 87.50 97 ASP A C 1
ATOM 809 O O . ASP A 1 97 ? -1.888 4.412 16.235 1.00 87.50 97 ASP A O 1
ATOM 813 N N . HIS A 1 98 ? -2.098 4.666 14.016 1.00 86.31 98 HIS A N 1
ATOM 814 C CA . HIS A 1 98 ? -1.612 3.347 13.658 1.00 86.31 98 HIS A CA 1
ATOM 815 C C . HIS A 1 98 ? -0.167 3.412 13.153 1.00 86.31 98 HIS A C 1
ATOM 817 O O . HIS A 1 98 ? 0.190 4.267 12.338 1.00 86.31 98 HIS A O 1
ATOM 823 N N . HIS A 1 99 ? 0.673 2.457 13.567 1.00 82.56 99 HIS A N 1
ATOM 824 C CA . HIS A 1 99 ? 2.088 2.431 13.176 1.00 82.56 99 HIS A CA 1
ATOM 825 C C . HIS A 1 99 ? 2.285 2.379 11.652 1.00 82.56 99 HIS A C 1
ATOM 827 O O . HIS A 1 99 ? 3.176 3.044 11.135 1.00 82.56 99 HIS A O 1
ATOM 833 N N . PHE A 1 100 ? 1.420 1.657 10.930 1.00 81.69 100 PHE A N 1
ATOM 834 C CA . PHE A 1 100 ? 1.467 1.601 9.467 1.00 81.69 100 PHE A CA 1
ATOM 835 C C . PHE A 1 100 ? 0.584 2.635 8.780 1.00 81.69 100 PHE A C 1
ATOM 837 O O . PHE A 1 100 ? 0.974 3.094 7.719 1.00 81.69 100 PHE A O 1
ATOM 844 N N . PHE A 1 101 ? -0.582 2.984 9.343 1.00 84.56 101 PHE A N 1
ATOM 845 C CA . PHE A 1 101 ? -1.607 3.767 8.630 1.00 84.56 101 PHE A CA 1
ATOM 846 C C . PHE A 1 101 ? -1.610 5.259 8.989 1.00 84.56 101 PHE A C 1
ATOM 848 O O . PHE A 1 101 ? -2.308 6.043 8.357 1.00 84.56 101 PHE A O 1
ATOM 855 N N . GLY A 1 102 ? -0.803 5.663 9.974 1.00 83.38 102 GLY A N 1
ATOM 856 C CA . GLY A 1 102 ? -0.854 7.014 10.516 1.00 83.38 102 GLY A CA 1
ATOM 857 C C . GLY A 1 102 ? -2.173 7.268 11.238 1.00 83.38 102 GLY A C 1
ATOM 858 O O . GLY A 1 102 ? -2.762 6.346 11.803 1.00 83.38 102 GLY A O 1
ATOM 859 N N . LYS A 1 103 ? -2.614 8.526 11.227 1.00 86.81 103 LYS 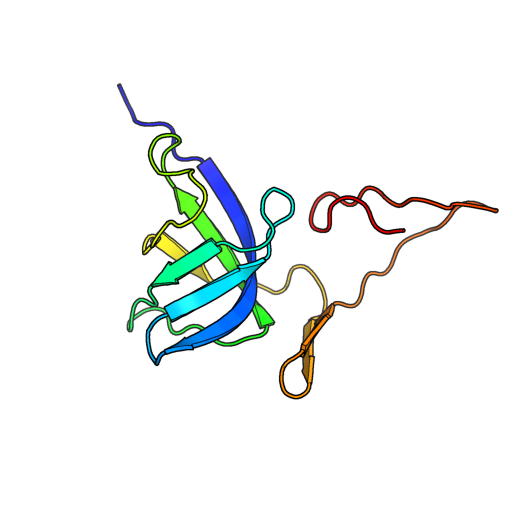A N 1
ATOM 860 C CA . LYS A 1 103 ? -3.864 8.947 11.860 1.00 86.81 103 LYS A CA 1
ATOM 861 C C . LYS A 1 103 ? -5.060 8.580 10.987 1.00 86.81 103 LYS A C 1
ATOM 863 O O . LYS A 1 103 ? -5.129 8.992 9.830 1.00 86.81 103 LYS A O 1
ATOM 868 N N . ILE A 1 104 ? -5.998 7.848 11.568 1.00 84.75 104 ILE A N 1
ATOM 869 C CA . ILE A 1 104 ? -7.299 7.512 10.992 1.00 84.75 104 ILE A CA 1
ATOM 870 C C . ILE A 1 104 ? -8.361 8.262 11.806 1.00 84.75 104 ILE A C 1
ATOM 872 O O . ILE A 1 104 ? -8.336 8.196 13.039 1.00 84.75 104 ILE A O 1
ATOM 876 N N . TRP A 1 105 ? -9.242 8.976 11.102 1.00 80.88 105 TRP A N 1
ATOM 877 C CA . TRP A 1 105 ? -10.329 9.805 11.637 1.00 80.88 105 TRP A CA 1
ATOM 878 C C . TRP A 1 105 ? -11.686 9.201 11.278 1.00 80.88 105 TRP A C 1
ATOM 880 O O . TRP A 1 105 ? -11.778 8.625 10.166 1.00 80.88 105 TRP A O 1
#

Sequence (105 aa):
MESEFKSMIGIVVRQDSYDRFFVWCKDSESHGIQMNPQKPLKMGNWVNIKFRSSEFQKEFQVSNYEVISQVYTTEVQGNRVLVKLDQYLMENQQELDHHFFGKIW

Foldseek 3Di:
DPQDKDKFKWFFQDDDDQQWTWTDWQVANIEIEGDDPVADDDGGWIKIFIDGPVQDDHYHHGDRMDGDPDPFDWDDDPNGIDTDDDDDDDPPDPWDQDPTHGIDD

Organism: NCBI:txid1611254

Radius of gyration: 14.91 Å; Cα contacts (8 Å, |Δi|>4): 189; chains: 1; bounding box: 47×25×41 Å

Mean predicted aligned error: 6.57 Å

Solvent-accessible surface area (backbone atoms only — not comparable to full-atom values): 6447 Å² total; per-residue (Å²): 131,84,80,64,70,46,76,47,66,31,34,26,55,43,73,82,51,100,46,35,33,28,29,36,34,54,95,41,93,48,38,43,31,39,54,44,86,93,57,76,80,55,73,50,38,27,32,41,38,53,41,43,73,91,63,69,62,88,75,36,77,45,69,51,64,42,83,48,76,72,87,52,60,58,44,72,58,91,87,42,61,48,70,61,80,91,75,92,78,61,91,89,64,67,68,44,81,37,94,67,70,28,77,46,115

Secondary structure (DSSP, 8-state):
----EEEEEEEEEEE-SSSEEEEEETTEEEEEEEPPTTS---TT-EEEEEEEGGG-STT-EE--EEEE--SS-EEEETTEEEE-------TT---EEETTTEEE-